Protein AF-A0A9C9F7K3-F1 (afdb_monomer_lite)

Structure (mmCIF, N/CA/C/O backbone):
data_AF-A0A9C9F7K3-F1
#
_entry.id   AF-A0A9C9F7K3-F1
#
loop_
_atom_site.group_PDB
_atom_site.id
_atom_site.type_symbol
_atom_site.label_atom_id
_atom_site.label_alt_id
_atom_site.label_comp_id
_atom_site.label_asym_id
_atom_site.label_entity_id
_atom_site.label_seq_id
_atom_site.pdbx_PDB_ins_code
_atom_site.Cartn_x
_atom_site.Cartn_y
_atom_site.Cartn_z
_atom_site.occupancy
_atom_site.B_iso_or_equiv
_atom_site.auth_seq_id
_atom_site.auth_comp_id
_atom_site.auth_asym_id
_atom_site.auth_atom_id
_atom_site.pdbx_PDB_model_num
ATOM 1 N N . MET A 1 1 ? 69.096 14.375 -1.908 1.00 52.94 1 MET A N 1
ATOM 2 C CA . MET A 1 1 ? 68.049 13.323 -2.003 1.00 52.94 1 MET A CA 1
ATOM 3 C C . MET A 1 1 ? 66.726 13.658 -1.279 1.00 52.94 1 MET A C 1
ATOM 5 O O . MET A 1 1 ? 65.842 12.817 -1.245 1.00 52.94 1 MET A O 1
ATOM 9 N N . LYS A 1 2 ? 66.512 14.890 -0.776 1.00 50.41 2 LYS A N 1
ATOM 10 C CA . LYS A 1 2 ? 65.317 15.261 0.021 1.00 50.41 2 LYS A CA 1
ATOM 11 C C . LYS A 1 2 ? 64.042 15.539 -0.804 1.00 50.41 2 LYS A C 1
ATOM 13 O O . LYS A 1 2 ? 62.940 15.414 -0.290 1.00 50.41 2 LYS A O 1
ATOM 18 N N . LYS A 1 3 ? 64.176 15.862 -2.100 1.00 50.78 3 LYS A N 1
ATOM 19 C CA . LYS A 1 3 ? 63.042 16.198 -2.990 1.00 50.78 3 LYS A CA 1
ATOM 20 C C . LYS A 1 3 ? 62.170 14.984 -3.356 1.00 50.78 3 LYS A C 1
ATOM 22 O O . LYS A 1 3 ? 60.961 15.123 -3.477 1.00 50.78 3 LYS A O 1
ATOM 27 N N . LYS A 1 4 ? 62.768 13.788 -3.473 1.00 49.91 4 LYS A N 1
ATOM 28 C CA . LYS A 1 4 ? 62.043 12.541 -3.794 1.00 49.91 4 LYS A CA 1
ATOM 29 C C . LYS A 1 4 ? 61.184 12.051 -2.617 1.00 49.91 4 LYS A C 1
ATOM 31 O O . LYS A 1 4 ? 60.086 11.558 -2.836 1.00 49.91 4 LYS A O 1
ATOM 36 N N . LEU A 1 5 ? 61.644 12.277 -1.382 1.00 51.28 5 LEU A N 1
ATOM 37 C CA . LEU A 1 5 ? 60.919 11.912 -0.159 1.00 51.28 5 LEU A CA 1
ATOM 38 C C . LEU A 1 5 ? 59.684 12.805 0.075 1.00 51.28 5 LEU A C 1
ATOM 40 O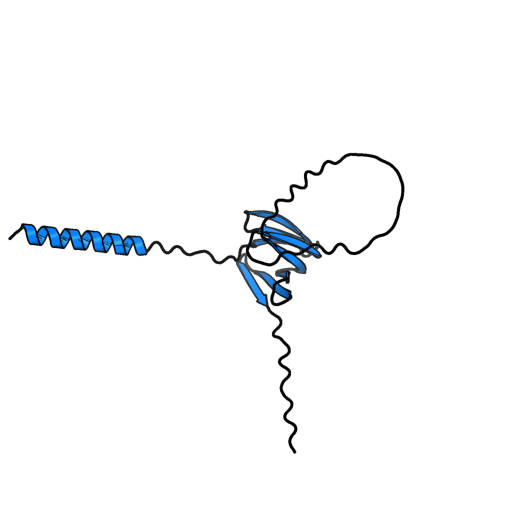 O . LEU A 1 5 ? 58.632 12.313 0.468 1.00 51.28 5 LEU A O 1
ATOM 44 N N . PHE A 1 6 ? 59.772 14.097 -0.265 1.00 48.56 6 PHE A N 1
ATOM 45 C CA . PHE A 1 6 ? 58.632 15.023 -0.200 1.00 48.56 6 PHE A CA 1
ATOM 46 C C . PHE A 1 6 ? 57.530 14.722 -1.235 1.00 48.56 6 PHE A C 1
ATOM 48 O O . PHE A 1 6 ? 56.361 14.986 -0.959 1.00 48.56 6 PHE A O 1
ATOM 55 N N . CYS A 1 7 ? 57.869 14.158 -2.402 1.00 47.66 7 CYS A N 1
ATOM 56 C CA . CYS A 1 7 ? 56.872 13.731 -3.394 1.00 47.66 7 CYS A CA 1
ATOM 57 C C . CYS A 1 7 ? 56.095 12.485 -2.949 1.00 47.66 7 CYS A C 1
ATOM 59 O O . CYS A 1 7 ? 54.882 12.426 -3.142 1.00 47.66 7 CYS A O 1
ATOM 61 N N . LEU A 1 8 ? 56.775 11.526 -2.313 1.00 57.44 8 LEU A N 1
ATOM 62 C CA . LEU A 1 8 ? 56.156 10.283 -1.842 1.00 57.44 8 LEU A CA 1
ATOM 63 C C . LEU A 1 8 ? 55.079 10.560 -0.780 1.00 57.44 8 LEU A C 1
ATOM 65 O O . LEU A 1 8 ? 53.947 10.104 -0.931 1.00 57.44 8 LEU A O 1
ATOM 69 N N . CYS A 1 9 ? 55.365 11.409 0.213 1.00 57.84 9 CYS A N 1
ATOM 70 C CA . CYS A 1 9 ? 54.388 11.746 1.256 1.00 57.84 9 CYS A CA 1
ATOM 71 C C . CYS A 1 9 ? 53.187 12.556 0.735 1.00 57.84 9 CYS A C 1
ATOM 73 O O . CYS A 1 9 ? 52.067 12.353 1.199 1.00 57.84 9 CYS A O 1
ATOM 75 N N . LYS A 1 10 ? 53.386 13.439 -0.256 1.00 61.84 10 LYS A N 1
ATOM 76 C CA . LYS A 1 10 ? 52.278 14.184 -0.883 1.00 61.84 10 LYS A CA 1
ATOM 77 C C . LYS A 1 10 ? 51.347 13.262 -1.670 1.00 61.84 10 LYS A C 1
ATOM 79 O O . LYS A 1 10 ? 50.134 13.396 -1.555 1.00 61.84 10 LYS A O 1
ATOM 84 N N . SER A 1 11 ? 51.902 12.305 -2.417 1.00 64.75 11 SER A N 1
ATOM 85 C CA . SER A 1 11 ? 51.096 11.325 -3.158 1.00 64.75 11 SER A CA 1
ATOM 86 C C . SER A 1 11 ? 50.304 10.394 -2.232 1.00 64.75 11 SER A C 1
ATOM 88 O O . SER A 1 11 ? 49.133 10.129 -2.494 1.00 64.75 11 SER A O 1
ATOM 90 N N . ALA A 1 12 ? 50.893 9.990 -1.099 1.00 72.19 12 ALA A N 1
ATOM 91 C CA . ALA A 1 12 ? 50.217 9.177 -0.093 1.00 72.19 12 ALA A CA 1
ATOM 92 C C . ALA A 1 12 ? 49.042 9.928 0.559 1.00 72.19 12 ALA A C 1
ATOM 94 O O . ALA A 1 12 ? 47.942 9.383 0.638 1.00 72.19 12 ALA A O 1
ATOM 95 N N . LEU A 1 13 ? 49.235 11.198 0.937 1.00 72.56 13 LEU A N 1
ATOM 96 C CA . LEU A 1 13 ? 48.171 12.039 1.503 1.00 72.56 13 LEU A CA 1
ATOM 97 C C . LEU A 1 13 ? 47.017 12.271 0.521 1.00 72.56 13 LEU A C 1
ATOM 99 O O . LEU A 1 13 ? 45.859 12.203 0.921 1.00 72.56 13 LEU A O 1
ATOM 103 N N . ILE A 1 14 ? 47.318 12.487 -0.761 1.00 75.19 14 ILE A N 1
ATOM 104 C CA . ILE A 1 14 ? 46.291 12.645 -1.800 1.00 75.19 14 ILE A CA 1
ATOM 105 C C . ILE A 1 14 ? 45.521 11.335 -1.996 1.00 75.19 14 ILE A C 1
ATOM 107 O O . ILE A 1 14 ? 44.298 11.368 -2.066 1.00 75.19 14 ILE A O 1
ATOM 111 N N . SER A 1 15 ? 46.205 10.185 -2.017 1.00 70.19 15 SER A N 1
ATOM 112 C CA . SER A 1 15 ? 45.541 8.880 -2.150 1.00 70.19 15 SER A CA 1
ATOM 113 C C . SER A 1 15 ? 44.630 8.560 -0.961 1.00 70.19 15 SER A C 1
ATOM 115 O O . SER A 1 15 ? 43.509 8.099 -1.158 1.00 70.19 15 SER A O 1
ATOM 117 N N . ALA A 1 16 ? 45.056 8.890 0.263 1.00 73.19 16 ALA A N 1
ATOM 118 C CA . ALA A 1 16 ? 44.254 8.700 1.467 1.00 73.19 16 ALA A CA 1
ATOM 119 C C . ALA A 1 16 ? 43.014 9.610 1.474 1.00 73.19 16 ALA A C 1
ATOM 121 O O . ALA A 1 16 ? 41.928 9.167 1.840 1.00 73.19 16 ALA A O 1
ATOM 122 N N . LEU A 1 17 ? 43.148 10.855 1.000 1.00 69.12 17 LEU A N 1
ATOM 123 C CA . LEU A 1 17 ? 42.024 11.782 0.846 1.00 69.12 17 LEU A CA 1
ATOM 124 C C . LEU A 1 17 ? 41.018 11.297 -0.216 1.00 69.12 17 LEU A C 1
ATOM 126 O O . LEU A 1 17 ? 39.812 11.455 -0.047 1.00 69.12 17 LEU A O 1
ATOM 130 N N . LEU A 1 18 ? 41.506 10.675 -1.293 1.00 65.75 18 LEU A N 1
ATOM 131 C CA . LEU A 1 18 ? 40.688 10.139 -2.387 1.00 65.75 18 LEU A CA 1
ATOM 132 C C . LEU A 1 18 ? 39.904 8.889 -1.954 1.00 65.75 18 LEU A C 1
ATOM 134 O O . LEU A 1 18 ? 38.726 8.758 -2.279 1.00 65.75 18 LEU A O 1
ATOM 138 N N . VAL A 1 19 ? 40.520 8.020 -1.144 1.00 66.19 19 VAL A N 1
ATOM 139 C CA . VAL A 1 19 ? 39.838 6.881 -0.504 1.00 66.19 19 VAL A CA 1
ATOM 140 C C . VAL A 1 19 ? 38.797 7.367 0.512 1.00 66.19 19 VAL A C 1
ATOM 142 O O . VAL A 1 19 ? 37.685 6.848 0.534 1.00 66.19 19 VAL A O 1
ATOM 145 N N . PHE A 1 20 ? 39.105 8.412 1.288 1.00 62.78 20 PHE A N 1
ATOM 146 C CA . PHE A 1 20 ? 38.164 9.010 2.242 1.00 62.78 20 PHE A CA 1
ATOM 147 C C . PHE A 1 20 ? 36.941 9.653 1.557 1.00 62.78 20 PHE A C 1
ATOM 149 O O . PHE A 1 20 ? 35.831 9.599 2.088 1.00 62.78 20 PHE A O 1
ATOM 156 N N . MET A 1 21 ? 37.105 10.192 0.346 1.00 59.47 21 MET A N 1
ATOM 157 C CA . MET A 1 21 ? 35.996 10.723 -0.460 1.00 59.47 21 MET A CA 1
ATOM 158 C C . MET A 1 21 ? 35.128 9.628 -1.103 1.00 59.47 21 MET A C 1
ATOM 160 O O . MET A 1 21 ? 33.939 9.855 -1.312 1.00 59.47 21 MET A O 1
ATOM 164 N N . MET A 1 22 ? 35.660 8.422 -1.352 1.00 58.62 22 MET A N 1
ATOM 165 C CA . MET A 1 22 ? 34.849 7.279 -1.811 1.00 58.62 22 MET A CA 1
ATOM 166 C C . MET A 1 22 ? 33.973 6.660 -0.711 1.00 58.62 22 MET A C 1
ATOM 168 O O . MET A 1 22 ? 33.036 5.930 -1.026 1.00 58.62 22 MET A O 1
ATOM 172 N N . SER A 1 23 ? 34.220 6.969 0.567 1.00 54.50 23 SER A N 1
ATOM 173 C CA . SER A 1 23 ? 33.350 6.549 1.679 1.00 54.50 23 SER A CA 1
ATOM 174 C C . SER A 1 23 ? 32.047 7.340 1.786 1.00 54.50 23 SER A C 1
ATOM 176 O O . SER A 1 23 ? 31.192 6.974 2.596 1.00 54.50 23 SER A O 1
ATOM 178 N N . VAL A 1 24 ? 31.840 8.374 0.959 1.00 57.22 24 VAL A N 1
ATOM 179 C CA . VAL A 1 24 ? 30.508 8.964 0.784 1.00 57.22 24 VAL A CA 1
ATOM 180 C C . VAL A 1 24 ? 29.687 7.986 -0.048 1.00 57.22 24 VAL A C 1
ATOM 182 O O . VAL A 1 24 ? 29.493 8.133 -1.252 1.00 57.22 24 VAL A O 1
ATOM 185 N N . SER A 1 25 ? 29.244 6.926 0.621 1.00 46.19 25 SER A N 1
ATOM 186 C CA . SER A 1 25 ? 28.225 6.030 0.114 1.00 46.19 25 SER A CA 1
ATOM 187 C C . SER A 1 25 ? 26.989 6.881 -0.129 1.00 46.19 25 SER A C 1
ATOM 189 O O . SER A 1 25 ? 26.289 7.264 0.808 1.00 46.19 25 SER A O 1
ATOM 191 N N . ILE A 1 26 ? 26.733 7.199 -1.395 1.00 53.69 26 ILE A N 1
ATOM 192 C CA . ILE A 1 26 ? 25.408 7.590 -1.855 1.00 53.69 26 ILE A CA 1
ATOM 193 C C . ILE A 1 26 ? 24.566 6.326 -1.695 1.00 53.69 26 ILE A C 1
ATOM 195 O O . ILE A 1 26 ? 24.425 5.520 -2.612 1.00 53.69 26 ILE A O 1
ATOM 199 N N . TYR A 1 27 ? 24.074 6.106 -0.476 1.00 45.59 27 TYR A N 1
ATOM 200 C CA . TYR A 1 27 ? 22.944 5.230 -0.250 1.00 45.59 27 TYR A CA 1
ATOM 201 C C . TYR A 1 27 ? 21.781 5.894 -0.973 1.00 45.59 27 TYR A C 1
ATOM 203 O O . TYR A 1 27 ? 21.143 6.810 -0.460 1.00 45.59 27 TYR A O 1
ATOM 211 N N . ALA A 1 28 ? 21.564 5.483 -2.219 1.00 48.38 28 ALA A N 1
ATOM 212 C CA . ALA A 1 28 ? 20.285 5.678 -2.861 1.00 48.38 28 ALA A CA 1
ATOM 213 C C . ALA A 1 28 ? 19.266 4.956 -1.976 1.00 48.38 28 ALA A C 1
ATOM 215 O O . ALA A 1 28 ? 19.232 3.724 -1.946 1.00 48.38 28 ALA A O 1
ATOM 216 N N . GLU A 1 29 ? 18.512 5.718 -1.182 1.00 45.38 29 GLU A N 1
ATOM 217 C CA . GLU A 1 29 ? 17.403 5.162 -0.419 1.00 45.38 29 GLU A CA 1
ATOM 218 C C . GLU A 1 29 ? 16.477 4.426 -1.396 1.00 45.38 29 GLU A C 1
ATOM 220 O O . GLU A 1 29 ? 16.108 4.992 -2.435 1.00 45.38 29 GLU A O 1
ATOM 225 N N . PRO A 1 30 ? 16.124 3.158 -1.128 1.00 46.75 30 PRO A N 1
ATOM 226 C CA . PRO A 1 30 ? 15.201 2.456 -1.992 1.00 46.75 30 PRO A CA 1
ATOM 227 C C . PRO A 1 30 ? 13.860 3.193 -1.981 1.00 46.75 30 PRO A C 1
ATOM 229 O O . PRO A 1 30 ? 13.395 3.697 -0.960 1.00 46.75 30 PRO A O 1
ATOM 232 N N . VAL A 1 31 ? 13.242 3.249 -3.155 1.00 48.66 31 VAL A N 1
ATOM 233 C CA . VAL A 1 31 ? 11.936 3.851 -3.442 1.00 48.66 31 VAL A CA 1
ATOM 234 C C . VAL A 1 31 ? 10.819 3.038 -2.749 1.00 48.66 31 VAL A C 1
ATOM 236 O O . VAL A 1 31 ? 10.056 2.315 -3.385 1.00 48.66 31 VAL A O 1
ATOM 239 N N . GLU A 1 32 ? 10.745 3.131 -1.419 1.00 59.28 32 GLU A N 1
ATOM 240 C CA . GLU A 1 32 ? 9.735 2.547 -0.512 1.00 59.28 32 GLU A CA 1
ATOM 241 C C . GLU A 1 32 ? 8.852 3.651 0.087 1.00 59.28 32 GLU A C 1
ATOM 243 O O . GLU A 1 32 ? 8.591 3.764 1.283 1.00 59.28 32 GLU A O 1
ATOM 248 N N . SER A 1 33 ? 8.436 4.566 -0.770 1.00 68.00 33 SER A N 1
ATOM 249 C CA . SER A 1 33 ? 8.238 5.959 -0.394 1.00 68.00 33 SER A CA 1
ATOM 250 C C . SER A 1 33 ? 6.817 6.320 0.067 1.00 68.00 33 SER A C 1
ATOM 252 O O . SER A 1 33 ? 6.449 7.492 0.094 1.00 68.00 33 SER A O 1
ATOM 254 N N . ILE A 1 34 ? 6.012 5.325 0.449 1.00 84.00 34 ILE A N 1
ATOM 255 C CA . ILE A 1 34 ? 4.686 5.536 1.046 1.00 84.00 34 ILE A CA 1
ATOM 256 C C . ILE A 1 34 ? 4.766 5.161 2.514 1.00 84.00 34 ILE A C 1
ATOM 258 O O . ILE A 1 34 ? 4.946 3.991 2.849 1.00 84.00 34 ILE A O 1
ATOM 262 N N . ARG A 1 35 ? 4.604 6.147 3.395 1.00 90.12 35 ARG A N 1
ATOM 263 C CA . ARG A 1 35 ? 4.583 5.926 4.842 1.00 90.12 35 ARG A CA 1
ATOM 264 C C . ARG A 1 35 ? 3.161 6.022 5.368 1.00 90.12 35 ARG A C 1
ATOM 266 O O . ARG A 1 35 ? 2.519 7.055 5.209 1.00 90.12 35 ARG A O 1
ATOM 273 N N . VAL A 1 36 ? 2.680 4.984 6.035 1.00 92.19 36 VAL A N 1
ATOM 274 C CA . VAL A 1 36 ? 1.413 5.025 6.765 1.00 92.19 36 VAL A CA 1
ATOM 275 C C . VAL A 1 36 ? 1.681 5.650 8.130 1.00 92.19 36 VAL A C 1
ATOM 277 O O . VAL A 1 36 ? 2.448 5.125 8.931 1.00 92.19 36 VAL A O 1
ATOM 280 N N . ILE A 1 37 ? 1.072 6.804 8.378 1.00 92.81 37 ILE A N 1
ATOM 281 C CA . ILE A 1 37 ? 1.268 7.590 9.601 1.00 92.81 37 ILE A CA 1
ATOM 282 C C . ILE A 1 37 ? 0.261 7.181 10.670 1.00 92.81 37 ILE A C 1
ATOM 284 O O . ILE A 1 37 ? 0.599 7.074 11.845 1.00 92.81 37 ILE A O 1
ATOM 288 N N . LYS A 1 38 ? -0.989 6.960 10.260 1.00 92.75 38 LYS A N 1
ATOM 289 C CA . LYS A 1 38 ? -2.079 6.579 11.156 1.00 92.75 38 LYS A CA 1
ATOM 290 C C . LYS A 1 38 ? -3.088 5.728 10.408 1.00 92.75 38 LYS A C 1
ATOM 292 O O . LYS A 1 38 ? -3.364 5.993 9.241 1.00 92.75 38 LYS A O 1
ATOM 297 N N . ILE A 1 39 ? -3.665 4.758 11.105 1.00 95.19 39 ILE A N 1
ATOM 298 C CA . ILE A 1 39 ? -4.778 3.948 10.617 1.00 95.19 39 ILE A CA 1
ATOM 299 C C . ILE A 1 39 ? -5.969 4.178 11.551 1.00 95.19 39 ILE A C 1
ATOM 301 O O . ILE A 1 39 ? -5.823 4.064 12.767 1.00 95.19 39 ILE A O 1
ATOM 305 N N . SER A 1 40 ? -7.129 4.509 10.986 1.00 94.38 40 SER A N 1
ATOM 306 C CA . SER A 1 40 ? -8.426 4.411 11.656 1.00 94.38 40 SER A CA 1
ATOM 307 C C . SER A 1 40 ? -9.170 3.232 11.045 1.00 94.38 40 SER A C 1
ATOM 309 O O . SER A 1 40 ? -9.769 3.343 9.976 1.00 94.38 40 SER A O 1
ATOM 311 N N . SER A 1 41 ? -9.096 2.076 11.705 1.00 92.00 41 SER A N 1
ATOM 312 C CA . SER A 1 41 ? -9.783 0.870 11.237 1.00 92.00 41 SER A CA 1
ATOM 313 C C . SER A 1 41 ? -11.304 0.983 11.346 1.00 92.00 41 SER A C 1
ATOM 315 O O . SER A 1 41 ? -11.998 0.317 10.595 1.00 92.00 41 SER A O 1
ATOM 317 N N . GLN A 1 42 ? -11.819 1.825 12.250 1.00 94.00 42 GLN A N 1
ATOM 318 C CA . GLN A 1 42 ? -13.259 2.074 12.398 1.00 94.00 42 GLN A CA 1
ATOM 319 C C . GLN A 1 42 ? -13.845 2.792 11.176 1.00 94.00 42 GLN A C 1
ATOM 321 O O . GLN A 1 42 ? -14.951 2.478 10.753 1.00 94.00 42 GLN A O 1
ATOM 326 N N . ASP A 1 43 ? -13.080 3.714 10.585 1.00 93.56 43 ASP A N 1
ATOM 327 C CA . ASP A 1 43 ? -13.518 4.526 9.442 1.00 93.56 43 ASP A CA 1
ATOM 328 C C . ASP A 1 43 ? -12.998 4.010 8.091 1.00 93.56 43 ASP A C 1
ATOM 330 O O . ASP A 1 43 ? -13.092 4.729 7.084 1.00 93.56 43 ASP A O 1
ATOM 334 N N . GLU A 1 44 ? -12.361 2.831 8.102 1.00 95.94 44 GLU A N 1
ATOM 335 C CA . GLU A 1 44 ? -11.634 2.232 6.977 1.00 95.94 44 GLU A CA 1
ATOM 336 C C . GLU A 1 44 ? -10.744 3.258 6.257 1.00 95.94 44 GLU A C 1
ATOM 338 O O . GLU A 1 44 ? -10.783 3.419 5.034 1.00 95.94 44 GLU A O 1
ATOM 343 N N . SER A 1 45 ? -9.973 4.019 7.041 1.00 96.06 45 SER A N 1
ATOM 344 C CA . SER A 1 45 ? -9.166 5.128 6.537 1.00 96.06 45 SER A CA 1
ATOM 345 C C . SER A 1 45 ? -7.750 5.140 7.099 1.00 96.06 45 SER A C 1
ATOM 347 O O . SER A 1 45 ? -7.470 4.630 8.187 1.00 96.06 45 SER A O 1
ATOM 349 N N . ALA A 1 46 ? -6.831 5.734 6.345 1.00 96.00 46 ALA A N 1
ATOM 350 C CA . ALA A 1 46 ? -5.445 5.887 6.756 1.00 96.00 46 ALA A CA 1
ATOM 351 C C . ALA A 1 46 ? -4.885 7.242 6.323 1.00 96.00 46 ALA A C 1
ATOM 353 O O . ALA A 1 46 ? -5.249 7.778 5.279 1.00 96.00 46 ALA A O 1
ATOM 354 N N . ILE A 1 47 ? -3.970 7.786 7.122 1.00 95.06 47 ILE A N 1
ATOM 355 C CA . ILE A 1 47 ? -3.150 8.936 6.743 1.00 95.06 47 ILE A CA 1
ATOM 356 C C . ILE A 1 47 ? -1.858 8.390 6.156 1.00 95.06 47 ILE A C 1
ATOM 358 O O . ILE A 1 47 ? -1.115 7.684 6.844 1.00 95.06 47 ILE A O 1
ATOM 362 N N . VAL A 1 48 ? -1.581 8.741 4.905 1.00 93.00 48 VAL A N 1
ATOM 363 C CA . VAL A 1 48 ? -0.362 8.347 4.202 1.00 93.00 48 VAL A CA 1
ATOM 364 C C . VAL A 1 48 ? 0.469 9.565 3.831 1.00 93.00 48 VAL A C 1
ATOM 366 O O . VAL A 1 48 ? -0.061 10.604 3.433 1.00 93.00 48 VAL A O 1
ATOM 369 N N . ARG A 1 49 ? 1.786 9.416 3.956 1.00 91.12 49 ARG A N 1
ATOM 370 C CA . ARG A 1 49 ? 2.778 10.326 3.402 1.00 91.12 49 ARG A CA 1
ATOM 371 C C . ARG A 1 49 ? 3.295 9.741 2.102 1.00 91.12 49 ARG A C 1
ATOM 373 O O . ARG A 1 49 ? 3.858 8.646 2.108 1.00 91.12 49 ARG A O 1
ATOM 380 N N . THR A 1 50 ? 3.084 10.456 1.012 1.00 88.75 50 THR A N 1
ATOM 381 C CA . THR A 1 50 ? 3.574 10.094 -0.315 1.00 88.75 50 THR A CA 1
ATOM 382 C C . THR A 1 50 ? 5.039 10.509 -0.506 1.00 88.75 50 THR A C 1
ATOM 384 O O . THR A 1 50 ? 5.574 11.290 0.287 1.00 88.75 50 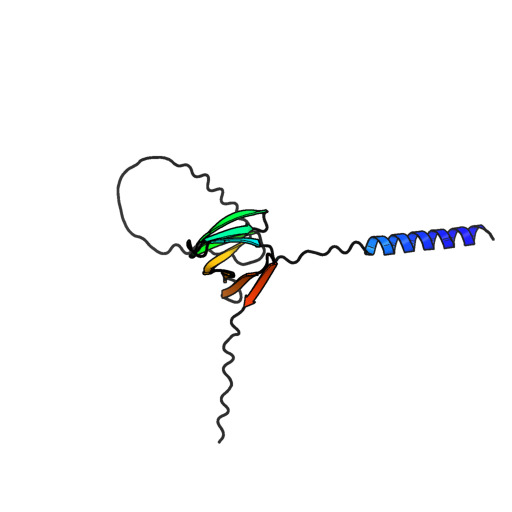THR A O 1
ATOM 387 N N . PRO A 1 51 ? 5.705 10.010 -1.563 1.00 83.44 51 PRO A N 1
ATOM 388 C CA . PRO A 1 51 ? 7.126 10.271 -1.829 1.00 83.44 51 PRO A CA 1
ATOM 389 C C . PRO A 1 51 ? 7.411 11.743 -2.102 1.00 83.44 51 PRO A C 1
ATOM 391 O O . PRO A 1 51 ? 8.472 12.258 -1.777 1.00 83.44 51 PRO A O 1
ATOM 394 N N . ASP A 1 52 ? 6.424 12.420 -2.683 1.00 81.62 52 ASP A N 1
ATOM 395 C CA . ASP A 1 52 ? 6.414 13.860 -2.934 1.00 81.62 52 ASP A CA 1
ATOM 396 C C . ASP A 1 52 ? 6.256 14.695 -1.645 1.00 81.62 52 ASP A C 1
ATOM 398 O O . ASP A 1 52 ? 6.152 15.918 -1.701 1.00 81.62 52 ASP A O 1
ATOM 402 N N . GLY A 1 53 ? 6.212 14.045 -0.478 1.00 84.00 53 GLY A N 1
ATOM 403 C CA . GLY A 1 53 ? 6.084 14.678 0.826 1.00 84.00 53 GLY A CA 1
ATOM 404 C C . GLY A 1 53 ? 4.660 15.083 1.198 1.00 84.00 53 GLY A C 1
ATOM 405 O O . GLY A 1 53 ? 4.462 15.535 2.331 1.00 84.00 53 GLY A O 1
ATOM 406 N N . ARG A 1 54 ? 3.671 14.901 0.310 1.00 86.19 54 ARG A N 1
ATOM 407 C CA . ARG A 1 54 ? 2.272 15.226 0.604 1.00 86.19 54 ARG A CA 1
ATOM 408 C C . ARG A 1 54 ? 1.704 14.266 1.643 1.00 86.19 54 ARG A C 1
ATOM 410 O O . ARG A 1 54 ? 2.039 13.087 1.705 1.00 86.19 54 ARG A O 1
ATOM 417 N N . MET A 1 55 ? 0.840 14.810 2.486 1.00 90.38 55 MET A N 1
ATOM 418 C CA . MET A 1 55 ? 0.085 14.072 3.489 1.00 90.38 55 MET A CA 1
ATOM 419 C C . MET A 1 55 ? -1.363 14.025 3.028 1.00 90.38 55 MET A C 1
ATOM 421 O O . MET A 1 55 ? -1.951 15.071 2.758 1.00 90.38 55 MET A O 1
ATOM 425 N N . GLN A 1 56 ? -1.939 12.832 2.937 1.00 92.19 56 GLN A N 1
ATOM 426 C CA . GLN A 1 56 ? -3.321 12.673 2.503 1.00 92.19 56 GLN A CA 1
ATOM 427 C C . GLN A 1 56 ? -4.039 11.575 3.276 1.00 92.19 56 GLN A C 1
ATOM 429 O O . GLN A 1 56 ? -3.440 10.579 3.683 1.00 92.19 56 GLN A O 1
ATOM 434 N N . ILE A 1 57 ? -5.340 11.774 3.464 1.00 95.25 57 ILE A N 1
ATOM 435 C CA . ILE A 1 57 ? -6.241 10.743 3.966 1.00 95.25 57 ILE A CA 1
ATOM 436 C C . ILE A 1 57 ? -6.667 9.895 2.769 1.00 95.25 57 ILE A C 1
ATOM 438 O O . ILE A 1 57 ? -7.002 10.437 1.717 1.00 95.25 57 ILE A O 1
ATOM 442 N N . ILE A 1 58 ? -6.632 8.580 2.934 1.00 95.56 58 ILE A N 1
ATOM 443 C CA . ILE A 1 58 ? -7.131 7.602 1.968 1.00 95.56 58 ILE A CA 1
ATOM 444 C C . ILE A 1 58 ? -8.202 6.731 2.623 1.00 95.56 58 ILE A C 1
ATOM 446 O O . ILE A 1 58 ? -8.133 6.456 3.825 1.00 95.56 58 ILE A O 1
ATOM 450 N N . LYS A 1 59 ? -9.166 6.282 1.825 1.00 96.62 59 LYS A N 1
ATOM 451 C CA . LYS A 1 59 ? -10.197 5.297 2.164 1.00 96.62 59 LYS A CA 1
ATOM 452 C C . LYS A 1 59 ? -10.129 4.099 1.222 1.00 96.62 59 LYS A C 1
ATOM 454 O O . LYS A 1 59 ? -9.495 4.145 0.166 1.00 96.62 59 LYS A O 1
ATOM 459 N N . VAL A 1 60 ? -10.789 3.010 1.605 1.00 95.00 60 VAL A N 1
ATOM 460 C CA . VAL A 1 60 ? -10.957 1.842 0.731 1.00 95.00 60 VAL A CA 1
ATOM 461 C C . VAL A 1 60 ? -11.620 2.264 -0.586 1.00 95.00 60 VAL A C 1
ATOM 463 O O . VAL A 1 60 ? -12.611 2.989 -0.598 1.00 95.00 60 VAL A O 1
ATOM 466 N N . GLY A 1 61 ? -11.054 1.817 -1.708 1.00 92.56 61 GLY A N 1
ATOM 467 C CA . GLY A 1 61 ? -11.496 2.167 -3.058 1.00 92.56 61 GLY A CA 1
ATOM 468 C C . GLY A 1 61 ? -10.785 3.373 -3.679 1.00 92.56 61 GLY A C 1
ATOM 469 O O . GLY A 1 61 ? -10.818 3.501 -4.907 1.00 92.56 61 GLY A O 1
ATOM 470 N N . ASP A 1 62 ? -10.101 4.202 -2.885 1.00 93.00 62 ASP A N 1
ATOM 471 C CA . ASP A 1 62 ? -9.358 5.352 -3.402 1.00 93.00 62 ASP A CA 1
ATOM 472 C C . ASP A 1 62 ? -8.195 4.925 -4.302 1.00 93.00 62 ASP A C 1
ATOM 474 O O . ASP A 1 62 ? -7.629 3.834 -4.179 1.00 93.00 62 ASP A O 1
ATOM 478 N N . ILE A 1 63 ? -7.808 5.825 -5.207 1.00 90.81 63 ILE A N 1
ATOM 479 C CA . ILE A 1 63 ? -6.626 5.667 -6.054 1.00 90.81 63 ILE A CA 1
ATOM 480 C C . ILE A 1 63 ? -5.593 6.705 -5.630 1.00 90.81 63 ILE A C 1
ATOM 482 O O . ILE A 1 63 ? -5.719 7.895 -5.923 1.00 90.81 63 ILE A O 1
ATOM 486 N N . LEU A 1 64 ? -4.541 6.236 -4.968 1.00 88.75 64 LEU A N 1
ATOM 487 C CA . LEU A 1 64 ? -3.386 7.035 -4.597 1.00 88.75 64 LEU A CA 1
ATOM 488 C C . LEU A 1 64 ? -2.470 7.187 -5.817 1.00 88.75 64 LEU A C 1
ATOM 490 O O . LEU A 1 64 ? -1.922 6.204 -6.316 1.00 88.75 64 LEU A O 1
ATOM 494 N N . ARG A 1 65 ? -2.310 8.419 -6.313 1.00 85.81 65 ARG A N 1
ATOM 495 C CA . ARG A 1 65 ? -1.378 8.733 -7.406 1.00 85.81 65 ARG A CA 1
ATOM 496 C C . ARG A 1 65 ? -0.013 9.065 -6.829 1.00 85.81 65 ARG A C 1
ATOM 498 O O . ARG A 1 65 ? 0.148 10.088 -6.168 1.00 85.81 65 ARG A O 1
ATOM 505 N N . VAL A 1 66 ? 0.954 8.205 -7.107 1.00 80.56 66 VAL A N 1
ATOM 506 C CA . VAL A 1 66 ? 2.306 8.299 -6.570 1.00 80.56 66 VAL A CA 1
ATOM 507 C C . VAL A 1 66 ? 3.260 8.672 -7.693 1.00 80.56 66 VAL A C 1
ATOM 509 O O . VAL A 1 66 ? 3.288 8.005 -8.724 1.00 80.56 66 VAL A O 1
ATOM 512 N N . ALA A 1 67 ? 4.039 9.739 -7.505 1.00 72.88 67 ALA A N 1
ATOM 513 C CA . ALA A 1 67 ? 5.102 10.110 -8.435 1.00 72.88 67 ALA A CA 1
ATOM 514 C C . ALA A 1 67 ? 6.157 8.987 -8.491 1.00 72.88 67 ALA A C 1
ATOM 516 O O . ALA A 1 67 ? 6.663 8.580 -7.444 1.00 72.88 67 ALA A O 1
ATOM 517 N N . GLY A 1 68 ? 6.467 8.457 -9.681 1.00 65.25 68 GLY A N 1
ATOM 518 C CA . GLY A 1 68 ? 7.420 7.351 -9.834 1.00 65.25 68 GLY A CA 1
ATOM 519 C C . GLY A 1 68 ? 7.223 6.496 -11.092 1.00 65.25 68 GLY A C 1
ATOM 520 O O . GLY A 1 68 ? 6.345 6.745 -11.910 1.00 65.25 68 GLY A O 1
ATOM 521 N N . SER A 1 69 ? 8.055 5.465 -11.238 1.00 53.31 69 SER A N 1
ATOM 522 C CA . SER A 1 69 ? 8.248 4.670 -12.463 1.00 53.31 69 SER A CA 1
ATOM 523 C C . SER A 1 69 ? 7.232 3.546 -12.730 1.00 53.31 69 SER A C 1
ATOM 525 O O . SER A 1 69 ? 7.437 2.760 -13.652 1.00 53.31 69 SER A O 1
ATOM 527 N N . GLY A 1 70 ? 6.148 3.428 -11.960 1.00 51.78 70 GLY A N 1
ATOM 528 C CA . GLY A 1 70 ? 5.112 2.422 -12.238 1.00 51.78 70 GLY A CA 1
ATOM 529 C C . GLY A 1 70 ? 4.100 2.880 -13.307 1.00 51.78 70 GLY A C 1
ATOM 530 O O . GLY A 1 70 ? 4.106 4.031 -13.750 1.00 51.78 70 GLY A O 1
ATOM 531 N N . LEU A 1 71 ? 3.197 1.985 -13.721 1.00 48.72 71 LEU A N 1
ATOM 532 C CA . LEU A 1 71 ? 2.313 2.257 -14.856 1.00 48.72 71 LEU A CA 1
ATOM 533 C C . LEU A 1 71 ? 1.120 3.156 -14.561 1.00 48.72 71 LEU A C 1
ATOM 535 O O . LEU A 1 71 ? 0.445 3.078 -13.532 1.00 48.72 71 LEU A O 1
ATOM 539 N N . GLN A 1 72 ? 0.819 3.962 -15.578 1.00 53.38 72 GLN A N 1
ATOM 540 C CA . GLN A 1 72 ? -0.310 4.872 -15.604 1.00 53.38 72 GLN A CA 1
ATOM 541 C C . GLN A 1 72 ? -1.631 4.104 -15.560 1.00 53.38 72 GLN A C 1
ATOM 543 O O . GLN A 1 72 ? -1.979 3.346 -16.470 1.00 53.38 72 GLN A O 1
ATOM 548 N N . VAL A 1 73 ? -2.440 4.400 -14.545 1.00 50.50 73 VAL A N 1
ATOM 549 C CA . VAL A 1 73 ? -3.866 4.081 -14.570 1.00 50.50 73 VAL A CA 1
ATOM 550 C C . VAL A 1 73 ? -4.522 5.023 -15.581 1.00 50.50 73 VAL A C 1
ATOM 552 O O . VAL A 1 73 ? -4.946 6.125 -15.236 1.00 50.50 73 VAL A O 1
ATOM 555 N N . LYS A 1 74 ? -4.615 4.602 -16.851 1.00 45.84 74 LYS A N 1
ATOM 556 C CA . LYS A 1 74 ? -5.549 5.229 -17.796 1.00 45.84 74 LYS A CA 1
ATOM 557 C C . LYS A 1 74 ? -6.951 5.027 -17.230 1.00 45.84 74 LYS A C 1
ATOM 559 O O . LYS A 1 74 ? -7.448 3.903 -17.176 1.00 45.84 74 LYS A O 1
ATOM 564 N N . GLY A 1 75 ? -7.554 6.111 -16.747 1.00 43.19 75 GLY A N 1
ATOM 565 C CA . GLY A 1 75 ? -8.893 6.102 -16.177 1.00 43.19 75 GLY A CA 1
ATOM 566 C C . GLY A 1 75 ? -9.905 5.593 -17.198 1.00 43.19 75 GLY A C 1
ATOM 567 O O . GLY A 1 75 ? -10.346 6.338 -18.066 1.00 43.19 75 GLY A O 1
ATOM 568 N N . GLN A 1 76 ? -10.295 4.325 -17.093 1.00 41.50 76 GLN A N 1
ATOM 569 C CA . GLN A 1 76 ? -11.477 3.819 -17.774 1.00 41.50 76 GLN A CA 1
ATOM 570 C C . GLN A 1 76 ? -12.708 4.340 -17.032 1.00 41.50 76 GLN A C 1
ATOM 572 O O . GLN A 1 76 ? -13.239 3.680 -16.142 1.00 41.50 76 GLN A O 1
ATOM 577 N N . ARG A 1 77 ? -13.184 5.531 -17.403 1.00 42.22 77 ARG A N 1
ATOM 578 C CA . ARG A 1 77 ? -14.587 5.882 -17.174 1.00 42.22 77 ARG A CA 1
ATOM 579 C C . ARG A 1 77 ? -15.417 5.181 -18.248 1.00 42.22 77 ARG A C 1
ATOM 581 O O . ARG A 1 77 ? -15.487 5.636 -19.385 1.00 42.22 77 ARG A O 1
ATOM 588 N N . LYS A 1 78 ? -16.011 4.041 -17.889 1.00 43.03 78 LYS A N 1
ATOM 589 C CA . LYS A 1 78 ? -17.121 3.434 -18.632 1.00 43.03 78 LYS A CA 1
ATOM 590 C C . LYS A 1 78 ? -18.437 4.051 -18.143 1.00 43.03 78 LYS A C 1
ATOM 592 O O . LYS A 1 78 ? -18.714 4.014 -16.953 1.00 43.03 78 LYS A O 1
ATOM 597 N N . SER A 1 79 ? -19.204 4.551 -19.114 1.00 48.47 79 SER A N 1
ATOM 598 C CA . SER A 1 79 ? -20.675 4.611 -19.208 1.00 48.47 79 SER A CA 1
ATOM 599 C C . SER A 1 79 ? -21.508 5.324 -18.131 1.00 48.47 79 SER A C 1
ATOM 601 O O . SER A 1 79 ? -21.541 4.912 -16.978 1.00 48.47 79 SER A O 1
ATOM 603 N N . GLY A 1 80 ? -22.345 6.265 -18.582 1.00 35.41 80 GLY A N 1
ATOM 604 C CA . GLY A 1 80 ? -23.526 6.740 -17.855 1.00 35.41 80 GLY A CA 1
ATOM 605 C C . GLY A 1 80 ? -24.333 7.744 -18.680 1.00 35.41 80 GLY A C 1
ATOM 606 O O . GLY A 1 80 ? -23.844 8.815 -19.003 1.00 35.41 80 GLY A O 1
ATOM 607 N N . LEU A 1 81 ? -25.537 7.350 -19.072 1.00 40.56 81 LEU A N 1
ATOM 608 C CA . LEU A 1 81 ? -26.459 7.988 -20.014 1.00 40.56 81 LEU A CA 1
ATOM 609 C C . LEU A 1 81 ? -27.194 9.224 -19.430 1.00 40.56 81 LEU A C 1
ATOM 611 O O . LEU A 1 81 ? -27.528 9.219 -18.254 1.00 40.56 81 LEU A O 1
ATOM 615 N N . ARG A 1 82 ? -27.568 10.163 -20.320 1.00 41.12 82 ARG A N 1
ATOM 616 C CA . ARG A 1 82 ? -28.802 11.000 -20.361 1.00 41.12 82 ARG A CA 1
ATOM 617 C C . ARG A 1 82 ? -29.188 11.883 -19.151 1.00 41.12 82 ARG A C 1
ATOM 619 O O . ARG A 1 82 ? -29.559 11.387 -18.099 1.00 41.12 82 ARG A O 1
ATOM 626 N N . GLY A 1 83 ? -29.329 13.192 -19.395 1.00 35.53 83 GLY A N 1
ATOM 627 C CA . GLY A 1 83 ? -30.109 14.089 -18.531 1.00 35.53 83 GLY A CA 1
ATOM 628 C C . GLY A 1 83 ? -29.897 15.572 -18.834 1.00 35.53 83 GLY A C 1
ATOM 629 O O . GLY A 1 83 ? -28.875 16.145 -18.487 1.00 35.53 83 GLY A O 1
ATOM 630 N N . THR A 1 84 ? -30.862 16.174 -19.516 1.00 40.50 84 THR A N 1
ATOM 631 C CA . THR A 1 84 ? -30.987 17.601 -19.841 1.00 40.50 84 THR A CA 1
ATOM 632 C C . THR A 1 84 ? -31.152 18.497 -18.610 1.00 40.50 84 THR A C 1
ATOM 634 O O . THR A 1 84 ? -31.942 18.159 -17.734 1.00 40.50 84 THR A O 1
ATOM 637 N N . GLY A 1 85 ? -30.579 19.708 -18.649 1.00 35.97 85 GLY A N 1
ATOM 638 C CA . GLY A 1 85 ? -31.192 20.892 -18.030 1.00 35.97 85 GLY A CA 1
ATOM 639 C C . GLY A 1 85 ? -30.345 21.681 -17.024 1.00 35.97 85 GLY A C 1
ATOM 640 O O . GLY A 1 85 ? -30.217 21.274 -15.882 1.00 35.97 85 GLY A O 1
ATOM 641 N N . LYS A 1 86 ? -29.921 22.874 -17.470 1.00 40.66 86 LYS A N 1
ATOM 642 C CA . LYS A 1 86 ? -29.777 24.145 -16.725 1.00 40.66 86 LYS A CA 1
ATOM 643 C C . LYS A 1 86 ? -28.756 24.239 -15.572 1.00 40.66 86 LYS A C 1
ATOM 645 O O . LYS A 1 86 ? -29.008 23.845 -14.445 1.00 40.66 86 LYS A O 1
ATOM 650 N N . GLU A 1 87 ? -27.634 24.876 -15.918 1.00 46.12 87 GLU A N 1
ATOM 651 C CA . GLU A 1 87 ? -27.095 26.104 -15.304 1.00 46.12 87 GLU A CA 1
ATOM 652 C C . GLU A 1 87 ? -27.178 26.257 -13.776 1.00 46.12 87 GLU A C 1
ATOM 654 O O . GLU A 1 87 ? -28.240 26.551 -13.236 1.00 46.12 87 GLU A O 1
ATOM 659 N N . SER A 1 88 ? -26.021 26.183 -13.104 1.00 40.84 88 SER A N 1
ATOM 660 C CA . SER A 1 88 ? -25.541 27.193 -12.139 1.00 40.84 88 SER A CA 1
ATOM 661 C C . SER A 1 88 ? -24.180 26.798 -11.555 1.00 40.84 88 SER A C 1
ATOM 663 O O . SER A 1 88 ? -23.947 25.635 -11.239 1.00 40.84 88 SER A O 1
ATOM 665 N N . ALA A 1 89 ? -23.338 27.814 -11.358 1.00 43.47 89 ALA A N 1
ATOM 666 C CA . ALA A 1 89 ? -22.044 27.817 -10.670 1.00 43.47 89 ALA A CA 1
ATOM 667 C C . ALA A 1 89 ? -20.853 27.196 -11.428 1.00 43.47 89 ALA A C 1
ATOM 669 O O . ALA A 1 89 ? -20.518 26.019 -11.296 1.00 43.47 89 ALA A O 1
ATOM 670 N N . GLU A 1 90 ? -20.132 28.065 -12.147 1.00 43.59 90 GLU A N 1
ATOM 671 C CA . GLU A 1 90 ? -18.714 27.895 -12.481 1.00 43.59 90 GLU A CA 1
ATOM 672 C C . GLU A 1 90 ? -17.886 27.734 -11.192 1.00 43.59 90 GLU A C 1
ATOM 674 O O . GLU A 1 90 ? -17.268 28.667 -10.683 1.00 43.59 90 GLU A O 1
ATOM 679 N N . PHE A 1 91 ? -17.822 26.515 -10.663 1.00 39.81 91 PHE A N 1
ATOM 680 C CA . PHE A 1 91 ? -16.693 26.109 -9.8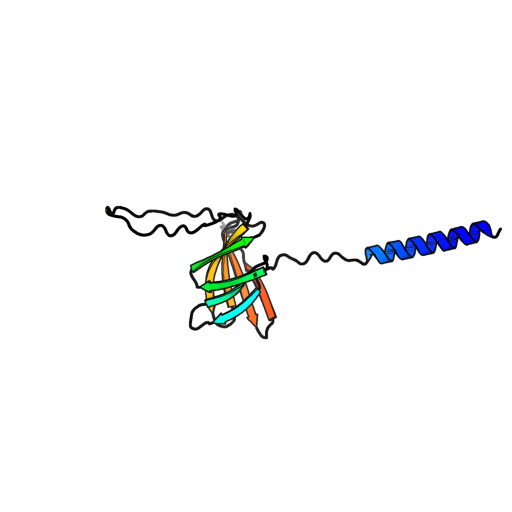43 1.00 39.81 91 PHE A CA 1
ATOM 681 C C . PHE A 1 91 ? -15.559 25.757 -10.805 1.00 39.81 91 PHE A C 1
ATOM 683 O O . PHE A 1 91 ? -15.420 24.615 -11.250 1.00 39.81 91 PHE A O 1
ATOM 690 N N . ARG A 1 92 ? -14.757 26.764 -11.176 1.00 40.06 92 ARG A N 1
ATOM 691 C CA . ARG A 1 92 ? -13.462 26.557 -11.837 1.00 40.06 92 ARG A CA 1
ATOM 692 C C . ARG A 1 92 ? -12.519 25.874 -10.847 1.00 40.06 92 ARG A C 1
ATOM 694 O O . ARG A 1 92 ? -11.625 26.492 -10.276 1.00 40.06 92 ARG A O 1
ATOM 701 N N . ALA A 1 93 ? -12.706 24.570 -10.666 1.00 45.41 93 ALA A N 1
ATOM 702 C CA . ALA A 1 93 ? -11.652 23.703 -10.189 1.00 45.41 93 ALA A CA 1
ATOM 703 C C . ALA A 1 93 ? -10.564 23.738 -11.261 1.00 45.41 93 ALA A C 1
ATOM 705 O O . ALA A 1 93 ? -10.656 23.048 -12.279 1.00 45.41 93 ALA A O 1
ATOM 706 N N . GLN A 1 94 ? -9.546 24.569 -11.046 1.00 32.66 94 GLN A N 1
ATOM 707 C CA . GLN A 1 94 ? -8.258 24.434 -11.710 1.00 32.66 94 GLN A CA 1
ATOM 708 C C . GLN A 1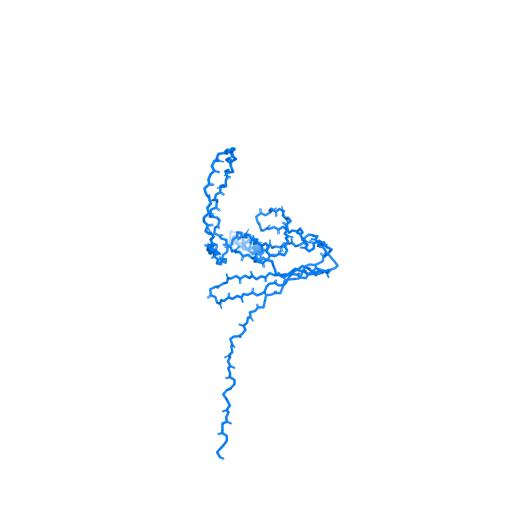 94 ? -7.662 23.096 -11.263 1.00 32.66 94 GLN A C 1
ATOM 710 O O . GLN A 1 94 ? -6.796 23.014 -10.396 1.00 32.66 94 GLN A O 1
ATOM 715 N N . SER A 1 95 ? -8.194 22.022 -11.842 1.00 41.06 95 SER A N 1
ATOM 716 C CA . SER A 1 95 ? -7.604 20.699 -11.840 1.00 41.06 95 SER A CA 1
ATOM 717 C C . SER A 1 95 ? -6.395 20.830 -12.743 1.00 41.06 95 SER A C 1
ATOM 719 O O . SER A 1 95 ? -6.467 20.580 -13.942 1.00 41.06 95 SER A O 1
ATOM 721 N N . SER A 1 96 ? -5.308 21.357 -12.186 1.00 39.66 96 SER A N 1
ATOM 722 C CA . SER A 1 96 ? -4.007 21.279 -12.816 1.00 39.66 96 SER A CA 1
ATOM 723 C C . SER A 1 96 ? -3.701 19.793 -12.946 1.00 39.66 96 SER A C 1
ATOM 725 O O . SER A 1 96 ? -3.283 19.121 -12.003 1.00 39.66 96 SER A O 1
ATOM 727 N N . GLU A 1 97 ? -3.993 19.254 -14.127 1.00 47.19 97 GLU A N 1
ATOM 728 C CA . GLU A 1 97 ? -3.481 17.978 -14.592 1.00 47.19 97 GLU A CA 1
ATOM 729 C C . GLU A 1 97 ? -1.969 18.142 -14.763 1.00 47.19 97 GLU A C 1
ATOM 731 O O . GLU A 1 97 ? -1.433 18.219 -15.863 1.00 47.19 97 GLU A O 1
ATOM 736 N N . HIS A 1 98 ? -1.259 18.229 -13.639 1.00 39.19 98 HIS A N 1
ATOM 737 C CA . HIS A 1 98 ? 0.142 17.878 -13.601 1.00 39.19 98 HIS A CA 1
ATOM 738 C C . HIS A 1 98 ? 0.181 16.390 -13.931 1.00 39.19 98 HIS A C 1
ATOM 740 O O . HIS A 1 98 ? -0.109 15.537 -13.087 1.00 39.19 98 HIS A O 1
ATOM 746 N N . SER A 1 99 ? 0.480 16.085 -15.191 1.00 36.44 99 SER A N 1
ATOM 747 C CA . SER A 1 99 ? 0.839 14.755 -15.658 1.00 36.44 99 SER A CA 1
ATOM 748 C C . SER A 1 99 ? 2.161 14.360 -15.004 1.00 36.44 99 SER A C 1
ATOM 750 O O . SER A 1 99 ? 3.226 14.397 -15.616 1.00 36.44 99 SER A O 1
ATOM 752 N N . VAL A 1 100 ? 2.103 14.042 -13.715 1.00 48.41 100 VAL A N 1
ATOM 753 C CA . VAL A 1 100 ? 3.204 13.410 -13.010 1.00 48.41 100 VAL A CA 1
ATOM 754 C C . VAL A 1 100 ? 3.257 11.986 -13.546 1.00 48.41 100 VAL A C 1
ATOM 756 O O . VAL A 1 100 ? 2.307 11.224 -13.363 1.00 48.41 100 VAL A O 1
ATOM 759 N N . GLN A 1 101 ? 4.337 11.646 -14.254 1.00 52.03 101 GLN A N 1
ATOM 760 C CA . GLN A 1 101 ? 4.697 10.257 -14.537 1.00 52.03 101 GLN A CA 1
ATOM 761 C C . GLN A 1 101 ? 4.705 9.516 -13.197 1.00 52.03 101 GLN A C 1
ATOM 763 O O . GLN A 1 101 ? 5.527 9.775 -12.317 1.00 52.03 101 GLN A O 1
ATOM 768 N N . GLY A 1 102 ? 3.678 8.705 -12.995 1.00 63.12 102 GLY A N 1
ATOM 769 C CA . GLY A 1 102 ? 3.333 8.167 -11.698 1.00 63.12 102 GLY A CA 1
ATOM 770 C C . GLY A 1 102 ? 2.434 6.958 -11.847 1.00 63.12 102 GLY A C 1
ATOM 771 O O . GLY A 1 102 ? 1.728 6.802 -12.848 1.00 63.12 102 GLY A O 1
ATOM 772 N N . TYR A 1 103 ? 2.455 6.116 -10.826 1.00 76.19 103 TYR A N 1
ATOM 773 C CA . TYR A 1 103 ? 1.635 4.920 -10.750 1.00 76.19 103 TYR A CA 1
ATOM 774 C C . TYR A 1 103 ? 0.452 5.124 -9.823 1.00 76.19 103 TYR A C 1
ATOM 776 O O . TYR A 1 103 ? 0.488 5.921 -8.881 1.00 76.19 103 TYR A O 1
ATOM 784 N N . GLY A 1 104 ? -0.635 4.426 -10.136 1.00 85.38 104 GLY A N 1
ATOM 785 C CA . GLY A 1 104 ? -1.835 4.424 -9.314 1.00 85.38 104 GLY A CA 1
ATOM 786 C C . GLY A 1 104 ? -1.864 3.196 -8.419 1.00 85.38 104 GLY A C 1
ATOM 787 O O . GLY A 1 104 ? -1.831 2.071 -8.915 1.00 85.38 104 GLY A O 1
ATOM 788 N N . LEU A 1 105 ? -1.981 3.424 -7.115 1.00 89.88 105 LEU A N 1
ATOM 789 C CA . LEU A 1 105 ? -2.246 2.387 -6.129 1.00 89.88 105 LEU A CA 1
ATOM 790 C C . LEU A 1 105 ? -3.709 2.450 -5.722 1.00 89.88 105 LEU A C 1
ATOM 792 O O . LEU A 1 105 ? -4.161 3.448 -5.162 1.00 89.88 105 LEU A O 1
ATOM 796 N N . ARG A 1 106 ? -4.453 1.385 -6.002 1.00 93.12 106 ARG A N 1
ATOM 797 C CA . ARG A 1 106 ? -5.831 1.251 -5.538 1.00 93.12 106 ARG A CA 1
ATOM 798 C C . ARG A 1 106 ? -5.826 0.715 -4.116 1.00 93.12 106 ARG A C 1
ATOM 800 O O . ARG A 1 106 ? -5.239 -0.330 -3.869 1.00 93.12 106 ARG A O 1
ATOM 807 N N . VAL A 1 107 ? -6.504 1.392 -3.201 1.00 94.69 107 VAL A N 1
ATOM 808 C CA . VAL A 1 107 ? -6.684 0.911 -1.829 1.00 94.69 107 VAL A CA 1
ATOM 809 C C . VAL A 1 107 ? -7.732 -0.198 -1.831 1.00 94.69 107 VAL A C 1
ATOM 811 O O . VAL A 1 107 ? -8.870 0.023 -2.245 1.00 94.69 107 VAL A O 1
ATOM 814 N N . VAL A 1 108 ? -7.351 -1.392 -1.385 1.00 94.94 108 VAL A N 1
ATOM 815 C CA . VAL A 1 108 ? -8.231 -2.572 -1.364 1.00 94.94 108 VAL A CA 1
ATOM 816 C C . VAL A 1 108 ? -8.735 -2.873 0.037 1.00 94.94 108 VAL A C 1
ATOM 818 O O . VAL A 1 108 ? -9.896 -3.228 0.197 1.00 94.94 108 VAL A O 1
ATOM 821 N N . GLU A 1 109 ? -7.880 -2.722 1.046 1.00 95.81 109 GLU A N 1
ATOM 822 C CA . GLU A 1 109 ? -8.210 -3.071 2.426 1.00 95.81 109 GLU A CA 1
ATOM 823 C C . GLU A 1 109 ? -7.485 -2.131 3.392 1.00 95.81 109 GLU A C 1
ATOM 825 O O . GLU A 1 109 ? -6.304 -1.826 3.207 1.00 95.81 109 GLU A O 1
ATOM 830 N N . ILE A 1 110 ? -8.180 -1.706 4.447 1.00 96.62 110 ILE A N 1
ATOM 831 C CA . ILE A 1 110 ? -7.597 -1.009 5.594 1.00 96.62 110 ILE A CA 1
ATOM 832 C C . ILE A 1 110 ? -8.092 -1.710 6.859 1.00 96.62 110 ILE A C 1
ATOM 834 O O . ILE A 1 110 ? -9.289 -1.743 7.124 1.00 96.62 110 ILE A O 1
ATOM 838 N N . THR A 1 111 ? -7.173 -2.258 7.651 1.00 94.75 111 THR A N 1
ATOM 839 C CA . THR A 1 111 ? -7.477 -2.941 8.919 1.00 94.75 111 THR A CA 1
ATOM 840 C C . THR A 1 111 ? -6.523 -2.494 10.022 1.00 94.75 111 THR A C 1
ATOM 842 O O . THR A 1 111 ? -5.539 -1.796 9.773 1.00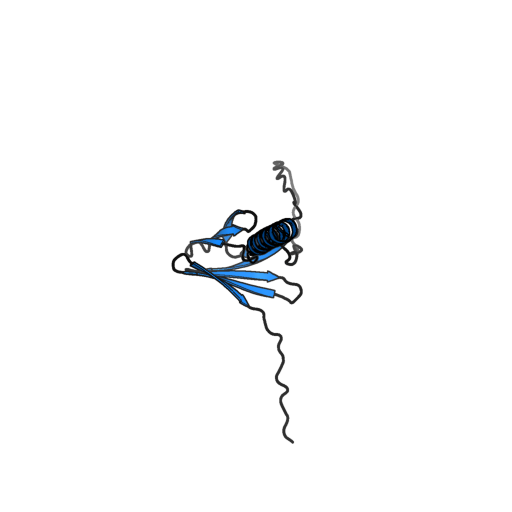 94.75 111 THR A O 1
ATOM 845 N N . SER A 1 112 ? -6.809 -2.863 11.275 1.00 89.19 112 SER A N 1
ATOM 846 C CA . SER A 1 112 ? -5.965 -2.523 12.426 1.00 89.19 112 SER A CA 1
ATOM 847 C C . SER A 1 112 ? -4.571 -3.146 12.274 1.00 89.19 112 SER A C 1
ATOM 849 O O . SER A 1 112 ? -4.362 -4.314 12.594 1.00 89.19 112 SER A O 1
ATOM 851 N N . GLY A 1 113 ? -3.623 -2.368 11.751 1.00 91.81 113 GLY A N 1
ATOM 852 C CA . GLY A 1 113 ? -2.228 -2.776 11.576 1.00 91.81 113 GLY A CA 1
ATOM 853 C C . GLY A 1 113 ? -1.796 -3.061 10.137 1.00 91.81 113 GLY A C 1
ATOM 854 O O . GLY A 1 113 ? -0.628 -3.394 9.931 1.00 91.81 113 GLY A O 1
ATOM 855 N N . ARG A 1 114 ? -2.662 -2.914 9.123 1.00 93.94 114 ARG A N 1
ATOM 856 C CA . ARG A 1 114 ? -2.211 -2.960 7.722 1.00 93.94 114 ARG A CA 1
ATOM 857 C C . ARG A 1 114 ? -3.079 -2.164 6.750 1.00 93.94 114 ARG A C 1
ATOM 859 O O . ARG A 1 114 ? -4.269 -1.963 6.967 1.00 93.94 114 ARG A O 1
ATOM 866 N N . VAL A 1 115 ? -2.461 -1.781 5.639 1.00 94.88 115 VAL A N 1
ATOM 867 C CA . VAL A 1 115 ? -3.116 -1.223 4.454 1.00 94.88 115 VAL A CA 1
ATOM 868 C C . VAL A 1 115 ? -2.701 -2.053 3.243 1.00 94.88 115 VAL A C 1
ATOM 870 O O . VAL A 1 115 ? -1.512 -2.307 3.049 1.00 94.88 115 VAL A O 1
ATOM 873 N N . VAL A 1 116 ? -3.666 -2.493 2.441 1.00 94.56 116 VAL A N 1
ATOM 874 C CA . VAL A 1 116 ? -3.433 -3.296 1.236 1.00 94.56 116 VAL A CA 1
ATOM 875 C C . VAL A 1 116 ? -3.753 -2.464 0.005 1.00 94.56 116 VAL A C 1
ATOM 877 O O . VAL A 1 116 ? -4.842 -1.899 -0.113 1.00 94.56 116 VAL A O 1
ATOM 880 N N . PHE A 1 117 ? -2.810 -2.434 -0.930 1.00 93.38 117 PHE A N 1
ATOM 881 C CA . PHE A 1 117 ? -2.938 -1.775 -2.216 1.00 93.38 117 PHE A CA 1
ATOM 882 C C . PHE A 1 117 ? -2.831 -2.772 -3.371 1.00 93.38 117 PHE A C 1
ATOM 884 O O . PHE A 1 117 ? -2.123 -3.775 -3.292 1.00 93.38 117 PHE A O 1
ATOM 891 N N . GLU A 1 118 ? -3.486 -2.442 -4.475 1.00 91.62 118 GLU A N 1
ATOM 892 C CA . GLU A 1 118 ? -3.284 -3.049 -5.785 1.00 91.62 118 GLU A CA 1
ATOM 893 C C . GLU A 1 118 ? -2.575 -2.053 -6.703 1.00 91.62 118 GLU A C 1
ATOM 895 O O . GLU A 1 118 ? -3.064 -0.946 -6.944 1.00 91.62 118 GLU A O 1
ATOM 900 N N . GLU A 1 119 ? -1.436 -2.469 -7.245 1.00 87.94 119 GLU A N 1
ATOM 901 C CA . GLU A 1 119 ? -0.686 -1.745 -8.264 1.00 87.94 119 GLU A CA 1
ATOM 902 C C . GLU A 1 119 ? -0.892 -2.431 -9.616 1.00 87.94 119 GLU A C 1
ATOM 904 O O . GLU A 1 119 ? -0.699 -3.640 -9.751 1.00 87.94 119 GLU A O 1
ATOM 909 N N . ARG A 1 120 ? -1.278 -1.669 -10.641 1.00 83.38 120 ARG A N 1
ATOM 910 C CA . ARG A 1 120 ? -1.293 -2.182 -12.017 1.00 83.38 120 ARG A CA 1
ATOM 911 C C . ARG A 1 120 ? 0.086 -1.964 -12.628 1.00 83.38 120 ARG A C 1
ATOM 913 O O . ARG A 1 120 ? 0.471 -0.820 -12.846 1.00 83.38 120 ARG A O 1
ATOM 920 N N . THR A 1 121 ? 0.800 -3.046 -12.918 1.00 78.12 121 THR A N 1
ATOM 921 C CA . THR A 1 121 ? 2.099 -3.035 -13.601 1.00 78.12 121 THR A CA 1
ATOM 922 C C . THR A 1 121 ? 2.002 -3.719 -14.971 1.00 78.12 121 THR A C 1
ATOM 924 O O . THR A 1 121 ? 0.962 -4.249 -15.359 1.00 78.12 121 THR A O 1
ATOM 927 N N . GLU A 1 122 ? 3.090 -3.692 -15.745 1.00 78.31 122 GLU A N 1
ATOM 928 C CA . GLU A 1 122 ? 3.155 -4.232 -17.114 1.00 78.31 122 GLU A CA 1
ATOM 929 C C . GLU A 1 122 ? 3.057 -5.753 -17.075 1.00 78.31 122 GLU A C 1
ATOM 931 O O . GLU A 1 122 ? 2.635 -6.397 -18.029 1.00 78.31 122 GLU A O 1
ATOM 936 N N . ARG A 1 123 ? 3.436 -6.315 -15.925 1.00 74.94 123 ARG A N 1
ATOM 937 C CA . ARG A 1 123 ? 3.466 -7.741 -15.629 1.00 74.94 123 ARG A CA 1
ATOM 938 C C . ARG A 1 123 ? 2.157 -8.236 -15.012 1.00 74.94 123 ARG A C 1
ATOM 940 O O . ARG A 1 123 ? 2.042 -9.427 -14.743 1.00 74.94 123 ARG A O 1
ATOM 947 N N . GLY A 1 124 ? 1.187 -7.352 -14.778 1.00 80.06 124 GLY A N 1
ATOM 948 C CA . GLY A 1 124 ? -0.109 -7.684 -14.195 1.00 80.06 124 GLY A CA 1
ATOM 949 C C . GLY A 1 124 ? -0.427 -6.876 -12.940 1.00 80.06 124 GLY A C 1
ATOM 950 O O . GLY A 1 124 ? 0.082 -5.780 -12.729 1.00 80.06 124 GLY A O 1
ATOM 951 N N . ILE A 1 125 ? -1.329 -7.405 -12.117 1.00 84.50 125 ILE A N 1
ATOM 952 C CA . ILE A 1 125 ? -1.730 -6.768 -10.858 1.00 84.50 125 ILE A CA 1
ATOM 953 C C . ILE A 1 125 ? -0.805 -7.272 -9.748 1.00 84.50 125 ILE A C 1
ATOM 955 O O . ILE A 1 125 ? -0.724 -8.479 -9.509 1.00 84.50 125 ILE A O 1
ATOM 959 N N . GLU A 1 126 ? -0.122 -6.351 -9.074 1.00 87.88 126 GLU A N 1
ATOM 960 C CA . GLU A 1 126 ? 0.711 -6.625 -7.902 1.00 87.88 126 GLU A CA 1
ATOM 961 C C . GLU A 1 126 ? -0.021 -6.186 -6.628 1.00 87.88 126 GLU A C 1
ATOM 963 O O . GLU A 1 126 ? -0.661 -5.134 -6.594 1.00 87.88 126 GLU A O 1
ATOM 968 N N . THR A 1 127 ? 0.071 -6.989 -5.568 1.00 90.31 127 THR A N 1
ATOM 969 C CA . THR A 1 127 ? -0.489 -6.653 -4.254 1.00 90.31 127 THR A CA 1
ATOM 970 C C . THR A 1 127 ? 0.618 -6.095 -3.370 1.00 90.31 127 THR A C 1
ATOM 972 O O . THR A 1 127 ? 1.636 -6.750 -3.153 1.00 90.31 127 THR A O 1
ATOM 975 N N . VAL A 1 128 ? 0.417 -4.894 -2.834 1.00 90.69 128 VAL A N 1
ATOM 976 C CA . VAL A 1 128 ? 1.342 -4.232 -1.909 1.00 90.69 128 VAL A CA 1
ATOM 977 C C . VAL A 1 128 ? 0.693 -4.178 -0.533 1.00 90.69 128 VAL A C 1
ATOM 979 O O . VAL A 1 128 ? -0.322 -3.516 -0.345 1.00 90.69 128 VAL A O 1
ATOM 982 N N . ILE A 1 129 ? 1.263 -4.873 0.443 1.00 91.56 129 ILE A N 1
ATOM 983 C CA . ILE A 1 129 ? 0.770 -4.911 1.820 1.00 91.56 129 ILE A CA 1
ATOM 984 C C . ILE A 1 129 ? 1.713 -4.077 2.677 1.00 91.56 129 ILE A C 1
ATOM 986 O O . ILE A 1 129 ? 2.896 -4.386 2.800 1.00 91.56 129 ILE A O 1
ATOM 990 N N . VAL A 1 130 ? 1.183 -3.031 3.298 1.00 92.69 130 VAL A N 1
ATOM 991 C CA . VAL A 1 130 ? 1.915 -2.194 4.245 1.00 92.69 130 VAL A CA 1
ATOM 992 C C . VAL A 1 130 ? 1.450 -2.546 5.646 1.00 92.69 130 VAL A C 1
ATOM 994 O O . VAL A 1 130 ? 0.337 -2.205 6.036 1.00 92.69 130 VAL A O 1
ATOM 997 N N . ARG A 1 131 ? 2.294 -3.245 6.404 1.00 93.06 131 ARG A N 1
ATOM 998 C CA . ARG A 1 131 ? 2.047 -3.587 7.808 1.00 93.06 131 ARG A CA 1
ATOM 999 C C . ARG A 1 131 ? 2.643 -2.519 8.712 1.00 93.06 131 ARG A C 1
ATOM 1001 O O . ARG A 1 131 ? 3.767 -2.070 8.483 1.00 93.06 131 ARG A O 1
ATOM 1008 N N . VAL A 1 132 ? 1.904 -2.155 9.751 1.00 91.94 132 VAL A N 1
ATOM 1009 C CA . VAL A 1 132 ? 2.303 -1.169 10.755 1.00 91.94 132 VAL A CA 1
ATOM 1010 C C . VAL A 1 132 ? 2.183 -1.818 12.130 1.00 91.94 132 VAL A C 1
ATOM 1012 O O . VAL A 1 132 ? 1.083 -2.163 12.557 1.00 91.94 132 VAL A O 1
ATOM 1015 N N . ALA A 1 133 ? 3.315 -1.988 12.809 1.00 88.69 133 ALA A N 1
ATOM 1016 C CA . ALA A 1 133 ? 3.396 -2.555 14.153 1.00 88.69 133 ALA A CA 1
ATOM 1017 C C . ALA A 1 133 ? 4.492 -1.835 14.948 1.00 88.69 133 ALA A C 1
ATOM 1019 O O . ALA A 1 133 ? 5.566 -1.577 14.412 1.00 88.69 133 ALA A O 1
ATOM 1020 N N . ASP A 1 134 ? 4.220 -1.484 16.207 1.00 84.94 134 ASP A N 1
ATOM 1021 C CA . ASP A 1 134 ? 5.184 -0.853 17.128 1.00 84.94 134 ASP A CA 1
ATOM 1022 C C . ASP A 1 134 ? 5.898 0.387 16.554 1.00 84.94 134 ASP A C 1
ATOM 1024 O O . ASP A 1 134 ? 7.096 0.596 16.747 1.00 84.94 134 ASP A O 1
ATOM 1028 N N . GLY A 1 135 ? 5.176 1.197 15.770 1.00 79.75 135 GLY A N 1
ATOM 1029 C CA . GLY A 1 135 ? 5.732 2.374 15.087 1.00 79.75 135 GLY A CA 1
ATOM 1030 C C . GLY A 1 135 ? 6.694 2.055 13.934 1.00 79.75 135 GLY A C 1
ATOM 1031 O O . GLY A 1 135 ? 7.231 2.971 13.312 1.00 79.75 135 GLY A O 1
ATOM 1032 N N . LYS A 1 136 ? 6.899 0.773 13.617 1.00 86.94 136 LYS A N 1
ATOM 1033 C CA . LYS A 1 136 ? 7.684 0.294 12.479 1.00 86.94 136 LYS A CA 1
ATOM 1034 C C . LYS A 1 136 ? 6.758 -0.079 11.327 1.00 86.94 136 LYS A C 1
ATOM 1036 O O . LYS A 1 136 ? 5.684 -0.650 11.518 1.00 86.94 136 LYS A O 1
ATOM 1041 N N . GLN A 1 137 ? 7.203 0.232 10.115 1.00 90.69 137 GLN A N 1
ATOM 1042 C CA . GLN A 1 137 ? 6.504 -0.124 8.888 1.00 90.69 137 GLN A CA 1
ATOM 1043 C C . GLN A 1 137 ? 7.266 -1.222 8.150 1.00 90.69 137 GLN A C 1
ATOM 1045 O O . GLN A 1 137 ? 8.485 -1.147 8.012 1.00 90.69 137 GLN A O 1
ATOM 1050 N N . ARG A 1 138 ? 6.535 -2.212 7.634 1.00 90.31 138 ARG A N 1
ATOM 1051 C CA . ARG A 1 138 ? 7.055 -3.240 6.730 1.00 90.31 138 ARG A CA 1
ATOM 1052 C C . ARG A 1 138 ? 6.213 -3.271 5.461 1.00 90.31 138 ARG A C 1
ATOM 1054 O O . ARG A 1 138 ? 4.988 -3.325 5.543 1.00 90.31 138 ARG A O 1
ATOM 1061 N N . ILE A 1 139 ? 6.867 -3.249 4.304 1.00 89.75 139 ILE A N 1
ATOM 1062 C CA . ILE A 1 139 ? 6.209 -3.332 2.998 1.00 89.75 139 ILE A CA 1
ATOM 1063 C C . ILE A 1 139 ? 6.470 -4.719 2.407 1.00 89.75 139 ILE A C 1
ATOM 1065 O O . ILE A 1 139 ? 7.609 -5.169 2.323 1.00 89.75 139 ILE A O 1
ATOM 1069 N N . GLU A 1 140 ? 5.407 -5.406 2.004 1.00 87.12 140 GLU A N 1
ATOM 1070 C CA . GLU A 1 140 ? 5.446 -6.700 1.326 1.00 87.12 140 GLU A CA 1
ATOM 1071 C C . GLU A 1 140 ? 4.832 -6.531 -0.069 1.00 87.12 140 GLU A C 1
ATOM 1073 O O . GLU A 1 140 ? 3.694 -6.085 -0.198 1.00 87.12 140 GLU A O 1
ATOM 1078 N N . ARG A 1 141 ? 5.576 -6.881 -1.123 1.00 86.75 141 ARG A N 1
ATOM 1079 C CA . ARG A 1 141 ? 5.070 -6.899 -2.503 1.00 86.75 141 ARG A CA 1
ATOM 1080 C C . ARG A 1 141 ? 4.898 -8.338 -2.965 1.00 86.75 141 ARG A C 1
ATOM 1082 O O . ARG A 1 141 ? 5.871 -9.084 -3.045 1.00 86.75 141 ARG A O 1
ATOM 1089 N N . ILE A 1 142 ? 3.661 -8.716 -3.268 1.00 85.75 142 ILE A N 1
ATOM 1090 C CA . ILE A 1 142 ? 3.291 -10.056 -3.717 1.00 85.75 142 ILE A CA 1
ATOM 1091 C C . ILE A 1 142 ? 2.855 -9.972 -5.177 1.00 85.75 142 ILE A C 1
ATOM 1093 O O . ILE A 1 142 ? 1.968 -9.200 -5.545 1.00 85.75 142 ILE A O 1
ATOM 1097 N N . ARG A 1 143 ? 3.472 -10.809 -6.008 1.00 80.56 143 ARG A N 1
ATOM 1098 C CA . ARG A 1 143 ? 3.071 -11.027 -7.398 1.00 80.56 143 ARG A CA 1
ATOM 1099 C C . ARG A 1 143 ? 2.331 -12.349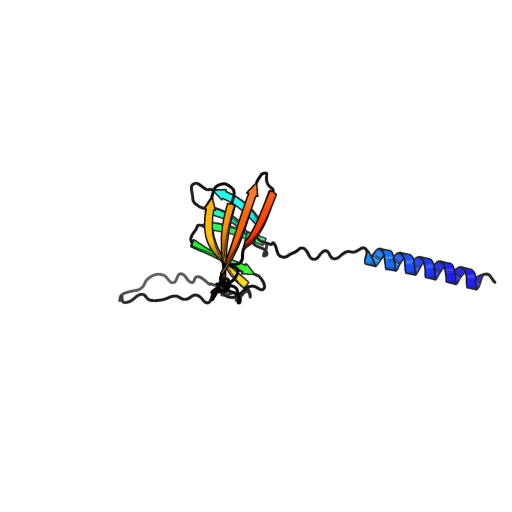 -7.481 1.00 80.56 143 ARG A C 1
ATOM 1101 O O . ARG A 1 143 ? 2.743 -13.320 -6.848 1.00 80.56 143 ARG A O 1
ATOM 1108 N N . ARG A 1 144 ? 1.278 -12.418 -8.295 1.00 68.50 144 ARG A N 1
ATOM 1109 C CA . ARG A 1 144 ? 0.756 -13.726 -8.698 1.00 68.50 144 ARG A CA 1
ATOM 1110 C C . ARG A 1 144 ? 1.816 -14.393 -9.570 1.00 68.50 144 ARG A C 1
ATOM 1112 O O . ARG A 1 144 ? 2.101 -13.909 -10.662 1.00 68.50 144 ARG A O 1
ATOM 1119 N N . ALA A 1 145 ? 2.420 -15.469 -9.072 1.00 60.94 145 ALA A N 1
ATOM 1120 C CA . ALA A 1 145 ? 3.156 -16.384 -9.930 1.00 60.94 145 ALA A CA 1
ATOM 1121 C C . ALA A 1 145 ? 2.162 -16.927 -10.965 1.00 60.94 145 ALA A C 1
ATOM 1123 O O . ALA A 1 145 ? 1.042 -17.295 -10.602 1.00 60.94 145 ALA A O 1
ATOM 1124 N N . GLY A 1 146 ? 2.528 -16.891 -12.248 1.00 58.66 146 GLY A N 1
ATOM 1125 C CA . GLY A 1 146 ? 1.701 -17.482 -13.297 1.00 58.66 146 GLY A CA 1
ATOM 1126 C C . GLY A 1 146 ? 1.386 -18.942 -12.964 1.00 58.66 146 GLY A C 1
ATOM 1127 O O . GLY A 1 146 ? 2.183 -19.613 -12.312 1.00 58.66 146 GLY A O 1
ATOM 1128 N N . GLU A 1 147 ? 0.217 -19.422 -13.387 1.00 58.75 147 GLU A N 1
ATOM 1129 C CA . GLU A 1 147 ? -0.147 -20.838 -13.300 1.00 58.75 147 GLU A CA 1
ATOM 1130 C C . GLU A 1 147 ? 0.789 -21.664 -14.198 1.00 58.75 147 GLU A C 1
ATOM 1132 O O . GLU A 1 147 ? 0.434 -22.020 -15.321 1.00 58.75 147 GLU A O 1
ATOM 1137 N N . GLU A 1 148 ? 1.995 -21.987 -13.735 1.00 54.91 148 GLU A N 1
ATOM 1138 C CA . GLU A 1 148 ? 2.764 -23.076 -14.327 1.00 54.91 148 GLU A CA 1
ATOM 1139 C C . GLU A 1 148 ? 2.088 -24.368 -13.862 1.00 54.91 148 GLU A C 1
ATOM 1141 O O . GLU A 1 148 ? 2.366 -24.917 -12.796 1.00 54.91 148 GLU A O 1
ATOM 1146 N N . ARG A 1 149 ? 1.056 -24.771 -14.612 1.00 61.28 149 ARG A N 1
ATOM 1147 C CA . ARG A 1 149 ? 0.318 -26.003 -14.342 1.00 61.28 149 ARG A CA 1
ATOM 1148 C C . ARG A 1 149 ? 1.337 -27.142 -14.341 1.00 61.28 149 ARG A C 1
ATOM 1150 O O . ARG A 1 149 ? 2.008 -27.316 -15.361 1.00 61.28 149 ARG A O 1
ATOM 1157 N N . PRO A 1 150 ? 1.467 -27.918 -13.252 1.00 67.69 150 PRO A N 1
ATOM 1158 C CA . PRO A 1 150 ? 2.340 -29.075 -13.271 1.00 67.69 150 PRO A CA 1
ATOM 1159 C C . PRO A 1 150 ? 1.889 -29.985 -14.410 1.00 67.69 150 PRO A C 1
ATOM 1161 O O . PRO A 1 150 ? 0.703 -30.300 -14.544 1.00 67.69 150 PRO A O 1
ATOM 1164 N N . ILE A 1 151 ? 2.838 -30.366 -15.262 1.00 71.62 151 ILE A N 1
ATOM 1165 C CA . ILE A 1 151 ? 2.590 -31.313 -16.341 1.00 71.62 151 ILE A CA 1
ATOM 1166 C C . ILE A 1 151 ? 2.217 -32.628 -15.652 1.00 71.62 151 ILE A C 1
ATOM 1168 O O . ILE A 1 151 ? 3.070 -33.281 -15.052 1.00 71.62 151 ILE A O 1
ATOM 1172 N N . LEU A 1 152 ? 0.931 -32.990 -15.662 1.00 70.75 152 LEU A N 1
ATOM 1173 C CA . LEU A 1 152 ? 0.480 -34.274 -15.136 1.00 70.75 152 LEU A CA 1
ATOM 1174 C C . LEU A 1 152 ? 1.106 -35.371 -16.000 1.00 70.75 152 LEU A C 1
ATOM 1176 O O . LEU A 1 152 ? 0.695 -35.587 -17.141 1.00 70.75 152 LEU A O 1
ATOM 1180 N N . TYR A 1 153 ? 2.128 -36.043 -15.470 1.00 69.25 153 TYR A N 1
ATOM 1181 C CA . TYR A 1 153 ? 2.725 -37.199 -16.121 1.00 69.25 153 TYR A CA 1
ATOM 1182 C C . TYR A 1 153 ? 1.685 -38.323 -16.161 1.00 69.25 153 TYR A C 1
ATOM 1184 O O . TYR A 1 153 ? 1.317 -38.887 -15.130 1.00 69.25 153 TYR A O 1
ATOM 1192 N N . ARG A 1 154 ? 1.180 -38.639 -17.356 1.00 66.75 154 ARG A N 1
ATOM 1193 C CA . ARG A 1 154 ? 0.329 -39.810 -17.569 1.00 66.75 154 ARG A CA 1
ATOM 1194 C C . ARG A 1 154 ? 1.235 -41.037 -17.656 1.00 66.75 154 ARG A C 1
ATOM 1196 O O . ARG A 1 154 ? 1.868 -41.252 -18.687 1.00 66.75 154 ARG A O 1
ATOM 1203 N N . ALA A 1 155 ? 1.308 -41.814 -16.576 1.00 66.88 155 ALA A N 1
ATOM 1204 C CA . ALA A 1 155 ? 1.920 -43.139 -16.617 1.00 66.88 155 ALA A CA 1
ATOM 1205 C C . ALA A 1 155 ? 1.108 -44.051 -17.554 1.00 66.88 155 ALA A C 1
ATOM 1207 O O . ALA A 1 155 ? -0.122 -43.954 -17.608 1.00 66.88 155 ALA A O 1
ATOM 1208 N N . LYS A 1 156 ? 1.830 -44.847 -18.344 1.00 62.34 156 LYS A N 1
ATOM 1209 C CA . LYS A 1 156 ? 1.312 -45.716 -19.402 1.00 62.34 156 LYS A CA 1
ATOM 1210 C C . LYS A 1 156 ? 0.813 -47.042 -18.844 1.00 62.34 156 LYS A C 1
ATOM 1212 O O . LYS A 1 156 ? 1.440 -47.522 -17.876 1.00 62.34 156 LYS A O 1
#

pLDDT: mean 70.61, std 20.19, range [32.66, 96.62]

Radius of gyration: 26.74 Å; chains: 1; bounding box: 99×74×38 Å

Foldseek 3Di:
DVVVVVVVVVVVVVVVVVVVVVVPPPPPPPPPFKDFPDADQVQQWTWIQANVRDTDIDHAFDKDWHQDDFDDPPDPPDDDDDDDDDDDDDPPPPPVPPVRNTWIWHFHGGHDFWTWTWTQGPLGIKIWIWGADPNDIDIDIDDPDPCPPPPPDDDD

Secondary structure (DSSP, 8-state):
-HHHHHHHHHHHHHHHHHHHHHT-------S---EEEEEETTTTEEEEE-TTS-EEEEETT-EEEEESSSPP-----------------------------EEEEEEEEEETTEEEEEEEETTEEEEEEEEEETTEEEEEEEE-------------

Sequence (156 aa):
MKKKLFCLCKSALISALLVFMMSVSIYAEPVESIRVIKISSQDESAIVRTPDGRMQIIKVGDILRVAGSGLQVKGQRKSGLRGTGKESAEFRAQSSEHSVQGYGLRVVEITSGRVVFEERTERGIETVIVRVADGKQRIERIRRAGEERPILYRAK